Protein AF-A0AAE9EQB9-F1 (afdb_monomer)

Mean predicted aligned error: 13.32 Å

Solvent-accessible surface area (backbone atoms only — not comparable to full-atom values): 5590 Å² total; per-residue (Å²): 112,55,68,58,54,20,52,53,48,52,49,51,48,52,59,54,66,46,49,54,52,50,51,45,65,63,48,37,65,77,67,71,52,85,53,63,68,57,55,50,52,46,50,52,52,59,70,44,42,77,67,53,60,57,46,48,40,52,70,46,39,70,83,49,47,60,60,50,54,52,49,51,50,50,56,60,58,62,74,66,71,78,71,79,89,72,92,78,88,72,88,79,135

Secondary structure (DSSP, 8-state):
-HHHHHHHHHHHHHHHHHHHHHHHHHHHHHTT---HHHHHHHHHHHHHHHHHTHHHHHHH-HHHHHHHHHHHHHHHHHTT--------SSS--

Organism: Caenorhabditis briggsae (NCBI:txid6238)

Sequence (93 aa):
MQLYKALVAQTILPVSFLFIPFGLIFTLPMFEVNCQLIAYLITLIFATYPALDPLPILYFVDFYRNPIIETFKKLKCKGSQVSPDVERSVIVE

InterPro domains:
  IPR019428 7TM GPCR, serpentine receptor class r (Str) [PF10326] (1-68)

Foldseek 3Di:
DLVVQLVVVLVVCCVVLVVVLVVVVVVCVVVVNPPVVSVVVNVVSVVCVVVVNCVSVCVSPPVNPVVVVVVVVVVVVVVPPPPDDDDDPDDDD

Structure (mmCIF, N/CA/C/O backbone):
data_AF-A0AAE9EQB9-F1
#
_entry.id   AF-A0AAE9EQB9-F1
#
loop_
_atom_site.group_PDB
_atom_site.id
_atom_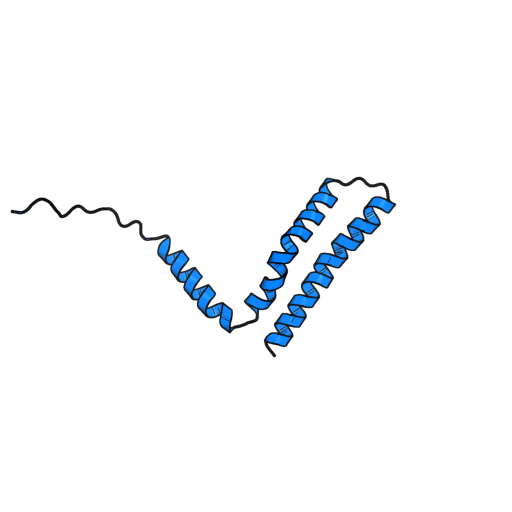site.type_symbol
_atom_site.label_atom_id
_atom_site.label_alt_id
_atom_site.label_comp_id
_atom_site.label_asym_id
_atom_site.label_entity_id
_atom_site.label_seq_id
_atom_site.pdbx_PDB_ins_code
_atom_site.Cartn_x
_atom_site.Cartn_y
_atom_site.Cartn_z
_atom_site.occupancy
_atom_site.B_iso_or_equiv
_atom_site.auth_seq_id
_atom_site.auth_comp_id
_atom_site.auth_asym_id
_atom_site.auth_atom_id
_atom_site.pdbx_PDB_model_num
ATOM 1 N N . MET A 1 1 ? -3.851 -13.706 20.355 1.00 59.22 1 MET A N 1
ATOM 2 C CA . MET A 1 1 ? -3.854 -14.112 18.925 1.00 59.22 1 MET A CA 1
ATOM 3 C C . MET A 1 1 ? -4.269 -13.014 17.941 1.00 59.22 1 MET A C 1
ATOM 5 O O . MET A 1 1 ? -3.893 -13.128 16.784 1.00 59.22 1 MET A O 1
ATOM 9 N N . GLN A 1 2 ? -4.974 -11.947 18.346 1.00 62.47 2 GLN A N 1
ATOM 10 C CA . GLN A 1 2 ? -5.363 -10.858 17.425 1.00 62.47 2 GLN A CA 1
ATOM 11 C C . GLN A 1 2 ? -4.154 -10.077 16.871 1.00 62.47 2 GLN A C 1
ATOM 13 O O . GLN A 1 2 ? -4.032 -9.920 15.661 1.00 62.47 2 GLN A O 1
ATOM 18 N N . LEU A 1 3 ? -3.201 -9.708 17.737 1.00 72.06 3 LEU A N 1
ATOM 19 C CA . LEU A 1 3 ? -1.952 -9.040 17.340 1.00 72.06 3 LEU A CA 1
ATOM 20 C C . LEU A 1 3 ? -1.106 -9.886 16.373 1.00 72.06 3 LEU A C 1
ATOM 22 O O . LEU A 1 3 ? -0.548 -9.365 15.420 1.00 72.06 3 LEU A O 1
ATOM 26 N N . TYR A 1 4 ? -1.065 -11.206 16.579 1.00 75.88 4 TYR A N 1
ATOM 27 C CA . TYR A 1 4 ? -0.361 -12.130 15.686 1.00 75.88 4 TYR A CA 1
ATOM 28 C C . TYR A 1 4 ? -0.985 -12.156 14.282 1.00 75.88 4 TYR A C 1
ATOM 30 O O . TYR A 1 4 ? -0.265 -12.098 13.293 1.00 75.88 4 TYR A O 1
ATOM 38 N N . LYS A 1 5 ? -2.323 -12.165 14.176 1.00 73.81 5 LYS A N 1
ATOM 39 C CA . LYS A 1 5 ? -3.011 -12.091 12.875 1.00 73.81 5 LYS A CA 1
ATOM 40 C C . LYS A 1 5 ? -2.781 -10.748 12.175 1.00 73.81 5 LYS A C 1
ATOM 42 O O . LYS A 1 5 ? -2.567 -10.741 10.967 1.00 73.81 5 LYS A O 1
ATOM 47 N N . ALA A 1 6 ? -2.776 -9.644 12.925 1.00 75.56 6 ALA A N 1
ATOM 48 C CA . ALA A 1 6 ? -2.438 -8.324 12.395 1.00 75.56 6 ALA A CA 1
ATOM 49 C C . ALA A 1 6 ? -0.995 -8.278 11.868 1.00 75.56 6 ALA A C 1
ATOM 51 O O . ALA A 1 6 ? -0.772 -7.815 10.757 1.00 75.56 6 ALA A O 1
ATOM 52 N N . LEU A 1 7 ? -0.040 -8.836 12.615 1.00 76.50 7 LEU A N 1
ATOM 53 C CA . LEU A 1 7 ? 1.375 -8.874 12.242 1.00 76.50 7 LEU A CA 1
ATOM 54 C C . LEU A 1 7 ? 1.632 -9.744 10.999 1.00 76.50 7 LEU A C 1
ATOM 56 O O . LEU A 1 7 ? 2.420 -9.376 10.130 1.00 76.50 7 LEU A O 1
ATOM 60 N N . VAL A 1 8 ? 0.932 -10.876 10.873 1.00 80.56 8 VAL A N 1
ATOM 61 C CA . VAL A 1 8 ? 0.984 -11.730 9.673 1.00 80.56 8 VAL A CA 1
ATOM 62 C C . VAL A 1 8 ? 0.381 -11.012 8.459 1.00 80.56 8 VAL A C 1
ATOM 64 O O . VAL A 1 8 ? 0.967 -11.019 7.381 1.00 80.56 8 VAL A O 1
ATOM 67 N N . ALA A 1 9 ? -0.754 -10.327 8.618 1.00 78.38 9 ALA A N 1
ATOM 68 C CA . ALA A 1 9 ? -1.345 -9.543 7.532 1.00 78.38 9 ALA A CA 1
ATOM 69 C C . ALA A 1 9 ? -0.451 -8.359 7.115 1.00 78.38 9 ALA A C 1
ATOM 71 O O . ALA A 1 9 ? -0.270 -8.113 5.923 1.00 78.38 9 ALA A O 1
ATOM 72 N N . GLN A 1 10 ? 0.153 -7.673 8.089 1.00 77.62 10 GLN A N 1
ATOM 73 C CA . GLN A 1 10 ? 1.064 -6.550 7.872 1.00 77.62 10 GLN A CA 1
ATOM 74 C C . GLN A 1 10 ? 2.387 -6.977 7.232 1.00 77.62 10 GLN A C 1
ATOM 76 O O . GLN A 1 10 ? 3.036 -6.153 6.616 1.00 77.62 10 GLN A O 1
ATOM 81 N N . THR A 1 11 ? 2.805 -8.239 7.336 1.00 83.50 11 THR A N 1
ATOM 82 C CA . THR A 1 11 ? 4.032 -8.724 6.674 1.00 83.50 11 THR A CA 1
ATOM 83 C C . THR A 1 11 ? 3.757 -9.244 5.267 1.00 83.50 11 THR A C 1
ATOM 85 O O . THR A 1 11 ? 4.536 -8.993 4.351 1.00 83.50 11 THR A O 1
ATOM 88 N N . ILE A 1 12 ? 2.617 -9.900 5.049 1.00 82.38 12 ILE A N 1
ATOM 89 C CA . ILE A 1 12 ? 2.221 -10.403 3.725 1.00 82.38 12 ILE A CA 1
ATOM 90 C C . ILE A 1 12 ? 1.964 -9.257 2.739 1.00 82.38 12 ILE A C 1
ATOM 92 O O . ILE A 1 12 ? 2.297 -9.372 1.557 1.00 82.38 12 ILE A O 1
ATOM 96 N N . LEU A 1 13 ? 1.386 -8.148 3.207 1.00 81.19 13 LEU A N 1
ATOM 97 C CA . LEU A 1 13 ? 1.038 -7.011 2.357 1.00 81.19 13 LEU A CA 1
ATOM 98 C C . LEU A 1 13 ? 2.278 -6.353 1.713 1.00 81.19 13 LEU A C 1
ATOM 100 O O . LEU A 1 13 ? 2.354 -6.379 0.493 1.00 81.19 13 LEU A O 1
ATOM 104 N N . PRO A 1 14 ? 3.302 -5.879 2.444 1.00 77.00 14 PRO A N 1
ATOM 105 C CA . PRO A 1 14 ? 4.564 -5.430 1.864 1.00 77.00 14 PRO A CA 1
ATOM 106 C C . PRO A 1 14 ? 5.268 -6.502 1.048 1.00 77.00 14 PRO A C 1
ATOM 108 O O . PRO A 1 14 ? 5.752 -6.202 -0.033 1.00 77.00 14 PRO A O 1
ATOM 111 N N . VAL A 1 15 ? 5.327 -7.752 1.508 1.00 81.12 15 VAL A N 1
ATOM 112 C CA . VAL A 1 15 ? 6.048 -8.798 0.765 1.00 81.12 15 VAL A CA 1
ATOM 113 C C . VAL A 1 15 ? 5.402 -9.064 -0.599 1.00 81.12 15 VAL A C 1
ATOM 115 O O . VAL A 1 15 ? 6.107 -9.314 -1.567 1.00 81.12 15 VAL A O 1
ATOM 118 N N . SER A 1 16 ? 4.081 -8.943 -0.723 1.00 77.81 16 SER A N 1
ATOM 119 C CA . SER A 1 16 ? 3.399 -9.051 -2.019 1.00 77.81 16 SER A CA 1
ATOM 120 C C . SER A 1 16 ? 3.449 -7.745 -2.824 1.00 77.81 16 SER A C 1
ATOM 122 O O . SER A 1 16 ? 3.801 -7.764 -4.003 1.00 77.81 16 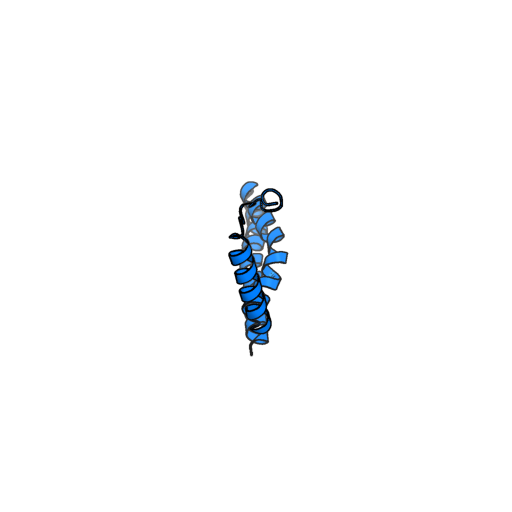SER A O 1
ATOM 124 N N . PHE A 1 17 ? 3.148 -6.604 -2.197 1.00 77.81 17 PHE A N 1
ATOM 125 C CA . PHE A 1 17 ? 3.027 -5.307 -2.86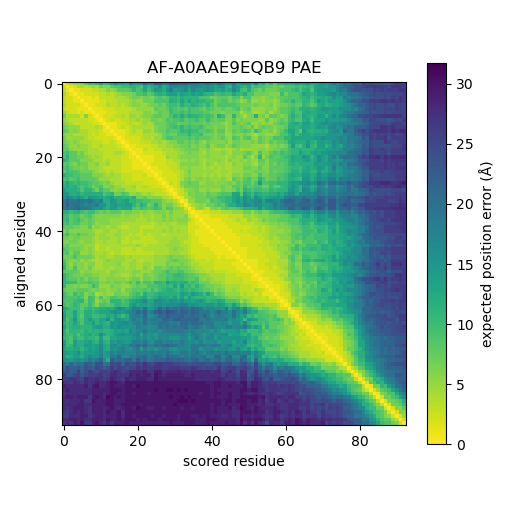7 1.00 77.81 17 PHE A CA 1
ATOM 126 C C . PHE A 1 17 ? 4.344 -4.579 -3.127 1.00 77.81 17 PHE A C 1
ATOM 128 O O . PHE A 1 17 ? 4.346 -3.736 -4.007 1.00 77.81 17 PHE A O 1
ATOM 135 N N . LEU A 1 18 ? 5.440 -4.847 -2.410 1.00 81.38 18 LEU A N 1
ATOM 136 C CA . LEU A 1 18 ? 6.758 -4.248 -2.683 1.00 81.38 18 LEU A CA 1
ATOM 137 C C . LEU A 1 18 ? 7.584 -5.114 -3.627 1.00 81.38 18 LEU A C 1
ATOM 139 O O . LEU A 1 18 ? 8.287 -4.581 -4.478 1.00 81.38 18 LEU A O 1
ATOM 143 N N . PHE A 1 19 ? 7.495 -6.440 -3.516 1.00 84.06 19 PHE A N 1
ATOM 144 C CA . PHE A 1 19 ? 8.367 -7.338 -4.275 1.00 84.06 19 PHE A CA 1
ATOM 145 C C . PHE A 1 19 ? 8.029 -7.356 -5.771 1.00 84.06 19 PHE A C 1
ATOM 147 O O . PHE A 1 19 ? 8.929 -7.340 -6.609 1.00 84.06 19 PHE A O 1
ATOM 154 N N . ILE A 1 20 ? 6.737 -7.295 -6.116 1.00 84.25 20 ILE A N 1
ATOM 155 C CA . ILE A 1 20 ? 6.266 -7.200 -7.506 1.00 84.25 20 ILE A CA 1
ATOM 156 C C . ILE A 1 20 ? 6.757 -5.909 -8.193 1.00 84.25 20 ILE A C 1
ATOM 158 O O . ILE A 1 20 ? 7.433 -6.009 -9.219 1.00 84.25 20 ILE A O 1
ATOM 162 N N . PRO A 1 21 ? 6.482 -4.694 -7.677 1.00 81.25 21 PRO A N 1
ATOM 163 C CA . PRO A 1 21 ? 6.949 -3.471 -8.320 1.00 81.25 21 PRO A CA 1
ATOM 164 C C . PRO A 1 21 ? 8.465 -3.294 -8.250 1.00 81.25 21 PRO A C 1
ATOM 166 O O . PRO A 1 21 ? 9.033 -2.725 -9.177 1.00 81.25 21 PRO A O 1
ATOM 169 N N . PHE A 1 22 ? 9.134 -3.797 -7.209 1.00 84.31 22 PHE A N 1
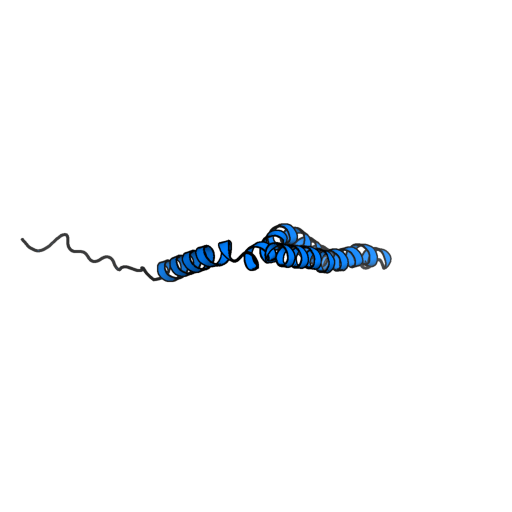ATOM 170 C CA . PHE A 1 22 ? 10.596 -3.787 -7.146 1.00 84.31 22 PHE A CA 1
ATOM 171 C C . PHE A 1 22 ? 11.205 -4.656 -8.252 1.00 84.31 22 PHE A C 1
ATOM 173 O O . PHE A 1 22 ? 12.095 -4.206 -8.972 1.00 84.31 22 PHE A O 1
ATOM 180 N N . GLY A 1 23 ? 10.666 -5.862 -8.458 1.00 85.56 23 GLY A N 1
ATOM 181 C CA . GLY A 1 23 ? 11.056 -6.729 -9.568 1.00 85.56 23 GLY A CA 1
ATOM 182 C C . GLY A 1 23 ? 10.814 -6.074 -10.928 1.00 85.56 23 GLY A C 1
ATOM 183 O O . GLY A 1 23 ? 11.675 -6.144 -11.802 1.00 85.56 23 GLY A O 1
ATOM 184 N N . LEU A 1 24 ? 9.692 -5.369 -11.097 1.00 83.94 24 LEU A N 1
ATOM 185 C CA . LEU A 1 24 ? 9.394 -4.627 -12.324 1.00 83.94 24 LEU A CA 1
ATOM 186 C C . LEU A 1 24 ? 10.363 -3.458 -12.550 1.00 83.94 24 LEU A C 1
ATOM 188 O O . LEU A 1 24 ? 10.903 -3.353 -13.646 1.00 83.94 24 LEU A O 1
ATOM 192 N N . ILE A 1 25 ? 10.647 -2.627 -11.540 1.00 83.25 25 ILE A N 1
ATOM 193 C CA . ILE A 1 25 ? 11.632 -1.531 -11.650 1.00 83.25 25 ILE A CA 1
ATOM 194 C C . ILE A 1 25 ? 13.016 -2.065 -12.014 1.00 83.25 25 ILE A C 1
ATOM 196 O O . ILE A 1 25 ? 13.735 -1.401 -12.747 1.00 83.25 25 ILE A O 1
ATOM 200 N N . PHE A 1 26 ? 13.402 -3.239 -11.517 1.00 82.94 26 PHE A N 1
ATOM 201 C CA . PHE A 1 26 ? 14.709 -3.819 -11.819 1.00 82.94 26 PHE A CA 1
ATOM 202 C C . PHE A 1 26 ? 14.761 -4.455 -13.216 1.00 82.94 26 PHE A C 1
ATOM 204 O O . PHE A 1 26 ? 15.778 -4.394 -13.901 1.00 82.94 26 PHE A O 1
ATOM 211 N N . THR A 1 27 ? 13.649 -5.049 -13.653 1.00 83.69 27 THR A N 1
ATOM 212 C CA . THR A 1 27 ? 13.570 -5.800 -14.912 1.00 83.69 27 THR A CA 1
ATOM 213 C C . THR A 1 27 ? 13.304 -4.891 -16.116 1.00 83.69 27 THR A C 1
ATOM 215 O O . THR A 1 27 ? 13.908 -5.091 -17.162 1.00 83.69 27 THR A O 1
ATOM 218 N N . LEU A 1 28 ? 12.448 -3.867 -15.997 1.00 82.38 28 LEU A N 1
ATOM 219 C CA . LEU A 1 28 ? 12.091 -2.959 -17.104 1.00 82.38 28 LEU A CA 1
ATOM 220 C C . LEU A 1 28 ? 13.301 -2.251 -17.758 1.00 82.38 28 LEU A C 1
ATOM 222 O O . LEU A 1 28 ? 13.379 -2.253 -18.988 1.00 82.38 28 LEU A O 1
ATOM 226 N N . PRO A 1 29 ? 14.257 -1.687 -16.993 1.00 78.94 29 PRO A N 1
ATOM 227 C CA . PRO A 1 29 ? 15.445 -1.042 -17.548 1.00 78.94 29 PRO A CA 1
ATOM 228 C C . PRO A 1 29 ? 16.356 -2.018 -18.297 1.00 78.94 29 PRO A C 1
ATOM 230 O O . PRO A 1 29 ? 16.978 -1.631 -19.280 1.00 78.94 29 PRO A O 1
ATOM 233 N N . MET A 1 30 ? 16.404 -3.289 -17.876 1.00 83.38 30 MET A N 1
ATOM 234 C CA . MET A 1 30 ? 17.234 -4.325 -18.511 1.00 83.38 30 MET A CA 1
AT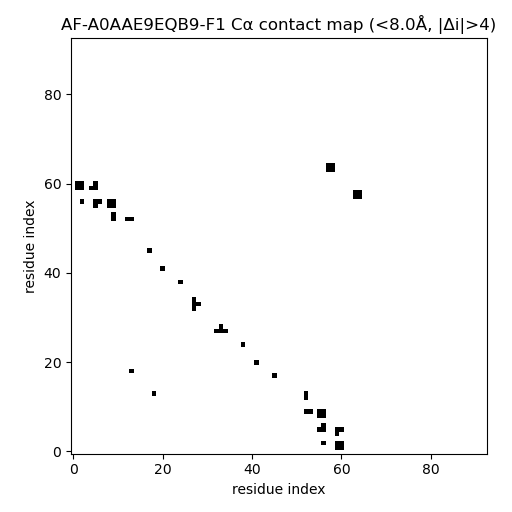OM 235 C C . MET A 1 30 ? 16.768 -4.677 -19.929 1.00 83.38 30 MET A C 1
ATOM 237 O O . MET A 1 30 ? 17.561 -5.175 -20.721 1.00 83.38 30 MET A O 1
ATOM 241 N N . PHE A 1 31 ? 15.503 -4.408 -20.261 1.00 82.50 31 PHE A N 1
ATOM 242 C CA . PHE A 1 31 ? 14.948 -4.610 -21.601 1.00 82.50 31 PHE A CA 1
ATOM 243 C C . PHE A 1 31 ? 14.921 -3.322 -22.449 1.00 82.50 31 PHE A C 1
ATOM 245 O O . PHE A 1 31 ? 14.316 -3.329 -23.517 1.00 82.50 31 PHE A O 1
ATOM 252 N N . GLU A 1 32 ? 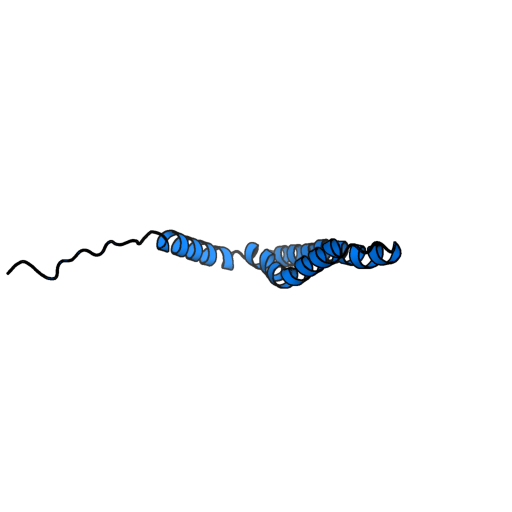15.518 -2.214 -21.977 1.00 78.00 32 GLU A N 1
ATOM 253 C CA . GLU A 1 32 ? 15.418 -0.868 -22.586 1.00 78.00 32 GLU A CA 1
ATOM 254 C C . GLU A 1 32 ? 13.968 -0.389 -22.825 1.00 78.00 32 GLU A C 1
ATOM 256 O O . GLU A 1 32 ? 13.698 0.529 -23.606 1.00 78.00 32 GLU A O 1
ATOM 261 N N . VAL A 1 33 ? 12.998 -0.974 -22.116 1.00 73.06 33 VAL A N 1
ATOM 262 C CA . VAL A 1 33 ? 11.589 -0.610 -22.253 1.00 73.06 33 VAL A CA 1
ATOM 263 C C . VAL A 1 33 ? 11.307 0.611 -21.383 1.00 73.06 33 VAL A C 1
ATOM 265 O O . VAL A 1 33 ? 11.057 0.516 -20.180 1.00 73.06 33 VAL A O 1
ATOM 268 N N . ASN A 1 34 ? 11.302 1.783 -22.015 1.00 68.81 34 ASN A N 1
ATOM 269 C CA . ASN A 1 34 ? 10.955 3.053 -21.380 1.00 68.81 34 ASN A CA 1
ATOM 270 C C . ASN A 1 34 ? 9.434 3.185 -21.179 1.00 68.81 34 ASN A C 1
ATOM 272 O O . ASN A 1 34 ? 8.758 3.979 -21.831 1.00 68.81 34 ASN A O 1
ATOM 276 N N . CYS A 1 35 ? 8.865 2.408 -20.257 1.00 72.31 35 CYS A N 1
ATOM 277 C CA . CYS A 1 35 ? 7.463 2.541 -19.863 1.00 72.31 35 CYS A CA 1
ATOM 278 C C . CYS A 1 35 ? 7.304 3.544 -18.713 1.00 72.31 35 CYS A C 1
ATOM 280 O O . CYS A 1 35 ? 7.082 3.178 -17.557 1.00 72.31 35 CYS A O 1
ATOM 282 N N . GLN A 1 36 ? 7.354 4.833 -19.048 1.00 81.31 36 GLN A N 1
ATOM 283 C CA . GLN A 1 36 ? 7.189 5.935 -18.092 1.00 81.31 36 GLN A CA 1
ATOM 284 C C . GLN A 1 36 ? 5.858 5.878 -17.321 1.00 81.31 36 GLN A C 1
ATOM 286 O O . GLN A 1 36 ? 5.801 6.201 -16.136 1.00 81.31 36 GLN A O 1
ATOM 291 N N . LEU A 1 37 ? 4.795 5.392 -17.968 1.00 82.19 37 LEU A N 1
ATOM 292 C CA . LEU A 1 37 ? 3.480 5.196 -17.351 1.00 82.19 37 LEU A CA 1
ATOM 293 C C . LEU A 1 37 ? 3.509 4.119 -16.251 1.00 82.19 37 LEU A C 1
ATOM 295 O O . LEU A 1 37 ? 2.918 4.299 -15.190 1.00 82.19 37 LEU A O 1
ATOM 299 N N . ILE A 1 38 ? 4.243 3.025 -16.473 1.00 82.44 38 ILE A N 1
ATOM 300 C CA . ILE A 1 38 ? 4.399 1.941 -15.491 1.00 82.44 38 ILE A CA 1
ATOM 301 C C . ILE A 1 38 ? 5.225 2.432 -14.302 1.00 82.44 38 ILE A C 1
ATOM 303 O O . ILE A 1 38 ? 4.838 2.207 -13.159 1.00 82.44 38 ILE A O 1
ATOM 307 N N . ALA A 1 39 ? 6.310 3.166 -14.555 1.00 83.38 39 ALA A N 1
ATOM 308 C CA . ALA A 1 39 ? 7.109 3.780 -13.497 1.00 83.38 39 ALA A CA 1
ATOM 309 C C . ALA A 1 39 ? 6.279 4.748 -12.631 1.00 83.38 39 ALA A C 1
ATOM 311 O O . ALA A 1 39 ? 6.393 4.735 -11.403 1.00 83.38 39 ALA A O 1
ATOM 312 N N . TYR A 1 40 ? 5.392 5.537 -13.247 1.00 86.94 40 TYR A N 1
ATOM 313 C CA . TYR A 1 40 ? 4.471 6.422 -12.530 1.00 86.94 40 TYR A CA 1
ATOM 314 C C . TYR A 1 40 ? 3.471 5.644 -11.661 1.00 86.94 40 TYR A C 1
ATOM 316 O O . TYR A 1 40 ? 3.303 5.963 -10.485 1.00 86.94 40 TYR A O 1
ATOM 324 N N . LEU A 1 41 ? 2.856 4.585 -12.200 1.00 86.31 41 LEU A N 1
ATOM 325 C CA . LEU A 1 41 ? 1.938 3.724 -11.445 1.00 86.31 41 LEU A CA 1
ATOM 326 C C . LEU A 1 41 ? 2.634 3.040 -10.264 1.00 86.31 41 LEU A C 1
ATOM 328 O O . LEU A 1 41 ? 2.091 3.011 -9.162 1.00 86.31 41 LEU A O 1
ATOM 332 N N . ILE A 1 42 ? 3.852 2.537 -10.465 1.00 85.94 42 ILE A N 1
ATOM 333 C CA . ILE A 1 42 ? 4.650 1.939 -9.393 1.00 85.94 42 ILE A CA 1
ATOM 334 C C . ILE A 1 42 ? 4.958 2.978 -8.309 1.00 85.94 42 ILE A C 1
ATOM 336 O O . ILE A 1 42 ? 4.779 2.700 -7.124 1.00 85.94 42 ILE A O 1
ATOM 340 N N . THR A 1 43 ? 5.361 4.187 -8.702 1.00 87.50 43 THR A N 1
ATOM 341 C CA . THR A 1 43 ? 5.631 5.286 -7.764 1.00 87.50 43 THR A CA 1
ATOM 342 C C . THR A 1 43 ? 4.382 5.655 -6.961 1.00 87.50 43 THR A C 1
ATOM 344 O O . THR A 1 43 ? 4.472 5.858 -5.753 1.00 87.50 43 THR A O 1
ATOM 347 N N . LEU A 1 44 ? 3.204 5.676 -7.591 1.00 89.19 44 LEU A N 1
ATOM 348 C CA . LEU A 1 44 ? 1.927 5.926 -6.916 1.00 89.19 44 LEU A CA 1
ATOM 349 C C . LEU A 1 44 ? 1.602 4.839 -5.877 1.00 89.19 44 LEU A C 1
ATOM 351 O O . LEU A 1 44 ? 1.189 5.152 -4.759 1.00 89.19 44 LEU A O 1
ATOM 355 N N . ILE A 1 45 ? 1.820 3.566 -6.220 1.00 85.88 45 ILE A N 1
ATOM 356 C CA . ILE A 1 45 ? 1.632 2.431 -5.305 1.00 85.88 45 ILE A CA 1
ATOM 357 C C . ILE A 1 45 ? 2.581 2.554 -4.103 1.00 85.88 45 ILE A C 1
ATOM 359 O O . ILE A 1 45 ? 2.140 2.433 -2.960 1.00 85.88 45 ILE A O 1
ATOM 363 N N . PHE A 1 46 ? 3.855 2.880 -4.342 1.00 85.94 46 PHE A N 1
ATOM 364 C CA . PHE A 1 46 ? 4.845 3.123 -3.287 1.00 85.94 46 PHE A CA 1
ATOM 365 C C . PHE A 1 46 ? 4.485 4.320 -2.402 1.00 85.94 46 PHE A C 1
ATOM 367 O O . PHE A 1 46 ? 4.613 4.244 -1.185 1.00 85.94 46 PHE A O 1
ATOM 374 N N . ALA A 1 47 ? 3.991 5.412 -2.985 1.00 89.38 47 ALA A N 1
ATOM 375 C CA . ALA A 1 47 ? 3.557 6.588 -2.237 1.00 89.38 47 ALA A CA 1
ATOM 376 C C . ALA A 1 47 ? 2.306 6.318 -1.383 1.00 89.38 47 ALA A C 1
ATOM 378 O O . ALA A 1 47 ? 2.105 6.968 -0.360 1.00 89.38 47 ALA A O 1
ATOM 379 N N . THR A 1 48 ? 1.481 5.345 -1.782 1.00 86.38 48 THR A N 1
ATOM 380 C CA . THR A 1 48 ? 0.271 4.935 -1.050 1.00 86.38 48 THR A CA 1
ATOM 381 C C . THR A 1 48 ? 0.573 3.899 0.042 1.00 86.38 48 THR A C 1
ATOM 383 O O . THR A 1 48 ? -0.171 3.794 1.016 1.00 86.38 48 THR A O 1
ATOM 386 N N . TYR A 1 49 ? 1.689 3.170 -0.061 1.00 83.38 49 TYR A N 1
ATOM 387 C CA . TYR A 1 49 ? 2.117 2.157 0.910 1.00 83.38 49 TYR A CA 1
ATOM 388 C C . TYR A 1 49 ? 2.123 2.625 2.387 1.00 83.38 49 TYR A C 1
ATOM 390 O O . TYR A 1 49 ? 1.586 1.891 3.218 1.00 83.38 49 TYR A O 1
ATOM 398 N N . PRO A 1 50 ? 2.601 3.838 2.748 1.00 82.06 50 PRO A N 1
ATOM 399 C CA . PRO A 1 50 ? 2.535 4.335 4.127 1.00 82.06 50 PRO A CA 1
ATOM 400 C C . PRO A 1 50 ? 1.114 4.391 4.704 1.00 82.06 50 PRO A C 1
ATOM 402 O O . PRO A 1 50 ? 0.929 4.223 5.905 1.00 82.06 50 PRO A O 1
ATOM 405 N N . ALA A 1 51 ? 0.102 4.627 3.863 1.00 85.31 51 ALA A N 1
ATOM 406 C CA . ALA A 1 51 ? -1.297 4.643 4.284 1.00 85.31 51 ALA A CA 1
ATOM 407 C C . ALA A 1 51 ? -1.897 3.229 4.385 1.00 85.31 51 ALA A C 1
ATOM 409 O O . ALA A 1 51 ? -2.819 3.006 5.169 1.00 85.31 51 ALA A O 1
ATOM 410 N N . LEU A 1 52 ? -1.373 2.272 3.612 1.00 82.44 52 LEU A N 1
ATOM 411 C CA . LEU A 1 52 ? -1.801 0.872 3.641 1.00 82.44 52 LEU A CA 1
ATOM 412 C C . LEU A 1 52 ? -1.193 0.092 4.811 1.00 82.44 52 LEU A C 1
ATOM 414 O O . LEU A 1 52 ? -1.851 -0.807 5.316 1.00 82.44 52 LEU A O 1
ATOM 418 N N . ASP A 1 53 ? 0.009 0.436 5.272 1.00 81.56 53 ASP A N 1
ATOM 419 C CA . ASP A 1 53 ? 0.682 -0.221 6.405 1.00 81.56 53 ASP A CA 1
ATOM 420 C C . ASP A 1 53 ? -0.165 -0.286 7.706 1.00 81.56 53 ASP A C 1
ATOM 422 O O . ASP A 1 53 ? -0.309 -1.373 8.273 1.00 81.56 53 ASP A O 1
ATOM 426 N N . PRO A 1 54 ? -0.838 0.793 8.164 1.00 79.69 54 PRO A N 1
ATOM 427 C CA . PRO A 1 54 ? -1.675 0.741 9.369 1.00 79.69 54 PRO A CA 1
ATOM 428 C C . PRO A 1 54 ? -3.056 0.089 9.160 1.00 79.69 54 PRO A C 1
ATOM 430 O O . PRO A 1 54 ? -3.742 -0.236 10.131 1.00 79.69 54 PRO A O 1
ATOM 433 N N . LEU A 1 55 ? -3.496 -0.109 7.915 1.00 79.44 55 LEU A N 1
ATOM 434 C CA . LEU A 1 55 ? -4.873 -0.484 7.561 1.00 79.44 55 LEU A CA 1
ATOM 435 C C . LEU A 1 55 ? -5.253 -1.926 7.984 1.00 79.44 55 LEU A C 1
ATOM 437 O O . LEU A 1 55 ? -6.309 -2.109 8.601 1.00 79.44 55 LEU A O 1
ATOM 441 N N . PRO A 1 56 ? -4.414 -2.957 7.747 1.00 72.56 56 PRO A N 1
ATOM 442 C CA . PRO A 1 56 ? -4.656 -4.325 8.211 1.00 72.56 56 PRO A CA 1
ATOM 443 C C . PRO A 1 56 ? -4.690 -4.440 9.735 1.00 72.56 56 PRO A C 1
ATOM 445 O O . PRO A 1 56 ? -5.493 -5.196 10.283 1.00 72.56 56 PRO A O 1
ATOM 448 N N . ILE A 1 57 ? -3.843 -3.663 10.417 1.00 74.94 57 ILE A N 1
ATOM 449 C CA . ILE A 1 57 ? -3.776 -3.606 11.880 1.00 74.94 57 ILE A CA 1
ATOM 450 C C . ILE A 1 57 ? -5.077 -3.018 12.428 1.00 74.94 57 ILE A C 1
ATOM 452 O O . ILE A 1 57 ? -5.692 -3.602 13.320 1.00 74.94 57 ILE A O 1
ATOM 456 N N . LEU A 1 58 ? -5.540 -1.912 11.839 1.00 73.75 58 LEU A N 1
ATOM 457 C CA . LEU A 1 58 ? -6.789 -1.249 12.211 1.00 73.75 58 LEU A CA 1
ATOM 458 C C . LEU A 1 58 ? -8.015 -2.160 12.014 1.00 73.75 58 LEU A C 1
ATOM 460 O O . LEU A 1 58 ? -8.968 -2.091 12.787 1.00 73.75 58 LEU A O 1
ATOM 464 N N . TYR A 1 59 ? -7.996 -3.024 10.993 1.00 69.12 59 TYR A N 1
ATOM 465 C CA . TYR A 1 59 ? -9.079 -3.971 10.716 1.00 69.12 59 TYR A CA 1
ATOM 466 C C . TYR A 1 59 ? -9.119 -5.151 11.700 1.00 69.12 59 TYR A C 1
ATOM 468 O O . TYR A 1 59 ? -10.210 -5.609 12.048 1.00 69.12 59 TYR A O 1
ATOM 476 N N . PHE A 1 60 ? -7.953 -5.654 12.124 1.00 67.12 60 PHE A N 1
ATOM 477 C CA . PHE A 1 60 ? -7.828 -6.842 12.978 1.00 67.12 60 PHE A CA 1
ATOM 478 C C . PHE A 1 60 ? -7.915 -6.565 14.480 1.00 67.12 60 PHE A C 1
ATOM 480 O O . PHE A 1 60 ? -8.204 -7.485 15.245 1.00 67.12 60 PHE A O 1
ATOM 487 N N . VAL A 1 61 ? -7.641 -5.335 14.915 1.00 71.75 61 VAL A N 1
ATOM 488 C CA . VAL A 1 61 ? -7.769 -4.946 16.320 1.00 71.75 61 VAL A CA 1
ATOM 489 C C . VAL A 1 61 ? -9.229 -4.590 16.601 1.00 71.75 61 VAL A C 1
ATOM 491 O O . VAL A 1 61 ? -9.701 -3.503 16.265 1.00 71.75 61 VAL A O 1
ATOM 494 N N . ASP A 1 62 ? -9.948 -5.499 17.261 1.00 61.47 62 ASP A N 1
ATOM 495 C CA . ASP A 1 62 ? -11.374 -5.344 17.592 1.00 61.47 62 ASP A CA 1
ATOM 496 C C . ASP A 1 62 ? -11.677 -4.054 18.388 1.00 61.47 62 ASP A C 1
ATOM 498 O O . ASP A 1 62 ? -12.754 -3.473 18.250 1.00 61.47 62 ASP A O 1
ATOM 502 N N . PHE A 1 63 ? -10.699 -3.539 19.143 1.00 60.56 63 PHE A N 1
ATOM 503 C CA . PHE A 1 63 ? -10.793 -2.282 19.901 1.00 60.56 63 PHE A CA 1
ATOM 504 C C . PHE A 1 63 ? -10.975 -1.032 19.013 1.00 60.56 63 PHE A C 1
ATOM 506 O O . PHE A 1 63 ? -11.553 -0.044 19.458 1.00 60.56 63 PHE A O 1
ATOM 513 N N . TYR A 1 64 ? -10.543 -1.072 17.744 1.00 60.53 64 TYR A N 1
ATOM 514 C CA . TYR A 1 64 ? -10.719 0.030 16.787 1.00 60.53 64 TYR A CA 1
ATOM 515 C C . TYR A 1 64 ? -12.037 -0.051 16.003 1.00 60.53 64 TYR A C 1
ATOM 517 O O . TYR A 1 64 ? -12.560 0.980 15.577 1.00 60.53 64 TYR A O 1
ATOM 525 N N . ARG A 1 65 ? -12.633 -1.240 15.835 1.00 65.94 65 ARG A N 1
ATOM 526 C CA . ARG A 1 65 ? -13.843 -1.407 15.005 1.00 65.94 65 ARG A CA 1
ATOM 527 C C . ARG A 1 65 ? -15.061 -0.705 15.604 1.00 65.94 65 ARG A C 1
ATOM 529 O O . ARG A 1 65 ? -15.780 -0.023 14.878 1.00 65.94 65 ARG A O 1
ATOM 536 N N . ASN A 1 66 ? -15.271 -0.818 16.914 1.00 68.50 66 ASN A N 1
ATOM 537 C CA . ASN A 1 66 ? -16.406 -0.189 17.599 1.00 68.50 66 ASN A CA 1
ATOM 538 C C . ASN A 1 66 ? -16.436 1.347 17.460 1.00 68.50 66 ASN A C 1
ATOM 540 O O . ASN A 1 66 ? -17.451 1.864 16.985 1.00 68.50 66 ASN A O 1
ATOM 544 N N . PRO A 1 67 ? -15.359 2.091 17.782 1.00 70.88 67 PRO A N 1
ATOM 545 C CA . PRO A 1 67 ? -15.357 3.544 17.627 1.00 70.88 67 PRO A CA 1
ATOM 546 C C . PRO A 1 67 ? -15.415 3.988 16.159 1.00 70.88 67 PRO A C 1
ATOM 548 O O . PRO A 1 67 ? -16.048 5.002 15.865 1.00 70.88 67 PRO A O 1
ATOM 551 N N . ILE A 1 68 ? -14.835 3.235 15.215 1.00 73.69 68 ILE A N 1
ATOM 552 C CA . ILE A 1 68 ? -14.940 3.544 13.777 1.00 73.69 68 ILE A CA 1
ATOM 553 C C . ILE A 1 68 ? -16.379 3.380 13.293 1.00 73.69 68 ILE A C 1
ATOM 555 O O . ILE A 1 68 ? -16.888 4.273 12.625 1.00 73.69 68 ILE A O 1
ATOM 559 N N . ILE A 1 69 ? -17.060 2.286 13.647 1.00 76.19 69 ILE A N 1
ATOM 560 C CA . ILE A 1 69 ? -18.463 2.047 13.278 1.00 76.19 69 ILE A CA 1
ATOM 561 C C . ILE A 1 69 ? -19.372 3.111 13.898 1.00 76.19 69 ILE A C 1
ATOM 563 O O . ILE A 1 69 ? -20.281 3.606 13.230 1.00 76.19 69 ILE A O 1
ATOM 567 N N . GLU A 1 70 ? -19.124 3.497 15.150 1.00 78.00 70 GLU A N 1
ATOM 568 C CA . GLU A 1 70 ? -19.882 4.558 15.811 1.00 78.00 70 GLU A CA 1
ATOM 569 C C . GLU A 1 70 ? -19.635 5.928 15.160 1.00 78.00 70 GLU A C 1
ATOM 571 O O . GLU A 1 70 ? -20.582 6.674 14.910 1.00 78.00 70 GLU A O 1
ATOM 576 N N . THR A 1 71 ? -18.388 6.234 14.794 1.00 78.56 71 THR A N 1
ATOM 577 C CA . THR A 1 71 ? -18.023 7.464 14.074 1.00 78.56 71 THR A CA 1
ATOM 578 C C . THR A 1 71 ? -18.622 7.482 12.669 1.00 78.56 71 THR A C 1
ATOM 580 O O . THR A 1 71 ? -19.191 8.491 12.264 1.00 78.56 71 THR A O 1
ATOM 583 N N . PHE A 1 72 ? -18.599 6.360 11.945 1.00 78.75 72 PHE A N 1
ATOM 584 C CA . PHE A 1 72 ? -19.232 6.224 10.631 1.00 78.75 72 PHE A CA 1
ATOM 585 C C . PHE A 1 72 ? -20.753 6.354 10.707 1.00 78.75 72 PHE A C 1
ATOM 587 O O . PHE A 1 72 ? -21.348 6.999 9.847 1.00 78.75 72 PHE A O 1
ATOM 594 N N . LYS A 1 73 ? -21.397 5.793 11.741 1.00 78.56 73 LYS A N 1
ATOM 595 C CA . LYS A 1 73 ? -22.828 6.008 12.007 1.00 78.56 73 LYS A CA 1
ATOM 596 C C . LYS A 1 73 ? -23.120 7.480 12.283 1.00 78.56 73 LYS A C 1
ATOM 598 O O . LYS A 1 73 ? -24.044 8.016 11.684 1.00 78.56 73 LYS A O 1
ATOM 603 N N . LYS A 1 74 ? -22.322 8.151 13.120 1.00 75.12 74 LYS A N 1
ATOM 604 C CA . LYS A 1 74 ? -22.466 9.593 13.388 1.00 75.12 74 LYS A CA 1
ATOM 605 C C . LYS A 1 74 ? -22.279 10.424 12.118 1.00 75.12 74 LYS A C 1
ATOM 607 O O . LYS A 1 74 ? -23.085 11.311 11.870 1.00 75.12 74 LYS A O 1
ATOM 612 N N . LEU A 1 75 ? -21.291 10.109 11.280 1.00 77.00 75 LEU A N 1
ATOM 613 C CA . LEU A 1 75 ? -21.066 10.772 9.989 1.00 77.00 75 LEU A CA 1
ATOM 614 C C . LEU A 1 75 ? -22.221 10.531 9.005 1.00 77.00 75 LEU A C 1
ATOM 616 O O . LEU A 1 75 ? -22.677 11.481 8.374 1.00 77.00 75 LEU A O 1
ATOM 620 N N . LYS A 1 76 ? -22.754 9.303 8.925 1.00 69.25 76 LYS A N 1
ATOM 621 C CA . LYS A 1 76 ? -23.948 8.993 8.119 1.00 69.25 76 LYS A CA 1
ATOM 622 C C . LYS A 1 76 ? -25.194 9.730 8.611 1.00 69.25 76 LYS A C 1
ATOM 624 O O . LYS A 1 76 ? -25.944 10.239 7.790 1.00 69.25 76 LYS A O 1
ATOM 629 N N . CYS A 1 77 ? -25.407 9.821 9.923 1.00 58.78 77 CYS A N 1
ATOM 630 C CA . CYS A 1 77 ? -26.547 10.543 10.496 1.00 58.78 77 CYS A CA 1
ATOM 631 C C . CYS A 1 77 ? -26.400 12.072 10.390 1.00 58.78 77 CYS A C 1
ATOM 633 O O . CYS A 1 77 ? -27.400 12.783 10.351 1.00 58.78 77 CYS A O 1
ATOM 635 N N . LYS A 1 78 ? -25.171 12.595 10.303 1.00 52.06 78 LYS A N 1
ATOM 636 C CA . LYS A 1 78 ? -24.895 14.032 10.140 1.00 52.06 78 LYS A CA 1
ATOM 637 C C . LYS A 1 78 ? -25.144 14.539 8.710 1.00 52.06 78 LYS A C 1
ATOM 639 O O . LYS A 1 78 ? -25.252 15.743 8.516 1.00 52.06 78 LYS A O 1
ATOM 644 N N . GLY A 1 79 ? -25.297 13.641 7.734 1.00 52.44 79 GLY A N 1
ATOM 645 C CA . GLY A 1 79 ? -25.717 13.976 6.367 1.00 52.44 79 GLY A CA 1
ATOM 646 C C . GLY A 1 79 ? -27.216 14.275 6.206 1.00 52.44 79 GLY A C 1
ATOM 647 O O . GLY A 1 79 ? -27.627 14.655 5.116 1.00 52.44 79 GLY A O 1
ATOM 648 N N . SER A 1 80 ? -28.030 14.114 7.260 1.00 51.34 80 SER A N 1
ATOM 649 C CA . SER A 1 80 ? -29.494 14.278 7.193 1.00 51.34 80 SER A CA 1
ATOM 650 C C . SER A 1 80 ? -30.069 15.416 8.043 1.00 51.34 80 SER A C 1
ATOM 652 O O . SER A 1 80 ? -31.286 15.545 8.096 1.00 51.34 80 SER A O 1
ATOM 654 N N . GLN A 1 81 ? -29.258 16.282 8.660 1.00 54.22 81 GLN A N 1
ATOM 655 C CA . GLN A 1 81 ? -29.778 17.552 9.190 1.00 54.22 81 GLN A CA 1
ATOM 656 C C . GLN A 1 81 ? -29.612 18.677 8.165 1.00 54.22 81 GLN A C 1
ATOM 658 O O . GLN A 1 81 ? -28.814 19.591 8.338 1.00 54.22 81 GLN A O 1
ATOM 663 N N . VAL A 1 82 ? -30.420 18.622 7.104 1.00 52.00 82 VAL A N 1
ATOM 664 C CA . VAL A 1 82 ? -31.099 19.843 6.661 1.00 52.00 82 VAL A CA 1
ATOM 665 C C . VAL A 1 82 ? -32.274 19.999 7.622 1.00 52.00 82 VAL A C 1
ATOM 667 O O . VAL A 1 82 ? -33.316 19.378 7.437 1.00 52.00 82 VAL A O 1
ATOM 670 N N . SER A 1 83 ? -32.075 20.759 8.700 1.00 37.91 83 SER A N 1
ATOM 671 C CA . SER A 1 83 ? -33.206 21.392 9.373 1.00 37.91 83 SER A CA 1
ATOM 672 C C . SER A 1 83 ? -33.523 22.641 8.555 1.00 37.91 83 SER A C 1
ATOM 674 O O . SER A 1 83 ? -32.648 23.5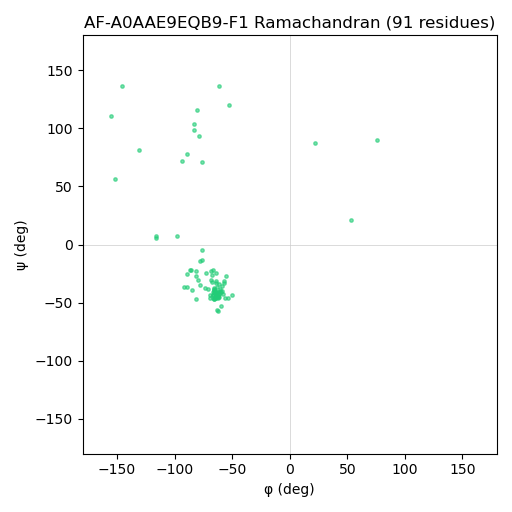04 8.461 1.00 37.91 83 SER A O 1
ATOM 676 N N . PRO A 1 84 ? -34.701 22.748 7.917 1.00 41.97 84 PRO A N 1
ATOM 677 C CA . PRO A 1 84 ? -35.145 24.027 7.401 1.00 41.97 84 PRO A CA 1
ATOM 678 C C . PRO A 1 84 ? -35.301 24.993 8.576 1.00 41.97 84 PRO A C 1
ATOM 680 O O . PR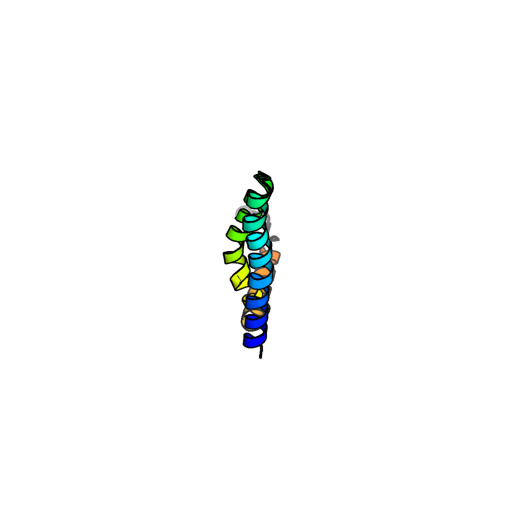O A 1 84 ? -35.785 24.632 9.652 1.00 41.97 84 PRO A O 1
ATOM 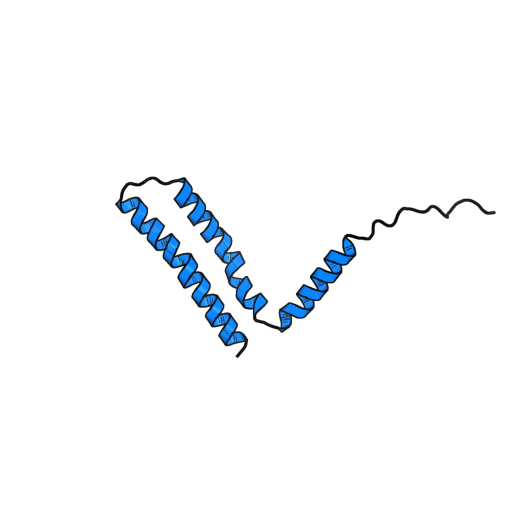683 N N . ASP A 1 85 ? -34.822 26.205 8.345 1.00 48.97 85 ASP A N 1
ATOM 684 C CA . ASP A 1 85 ? -35.114 27.393 9.125 1.00 48.97 85 ASP A CA 1
ATOM 685 C C . ASP A 1 85 ? -36.642 27.554 9.224 1.00 48.97 85 ASP A C 1
ATOM 687 O O . ASP A 1 85 ? -37.329 27.602 8.203 1.00 48.97 85 ASP A O 1
ATOM 691 N N . VAL A 1 86 ? -37.188 27.553 10.442 1.00 45.34 86 VAL A N 1
ATOM 692 C CA . VAL A 1 86 ? -38.567 27.982 10.710 1.00 45.34 86 VAL A CA 1
ATOM 693 C C . VAL A 1 86 ? -38.511 28.954 11.879 1.00 45.34 86 VAL A C 1
ATOM 695 O O . VAL A 1 86 ? -38.692 28.594 13.042 1.00 45.34 86 VAL A O 1
ATOM 698 N N . GLU A 1 87 ? -38.167 30.196 11.550 1.00 50.72 87 GLU A N 1
ATOM 699 C CA . GLU A 1 87 ? -39.072 31.336 11.719 1.00 50.72 87 GLU A CA 1
ATOM 700 C C . GLU A 1 87 ? -40.196 31.111 12.751 1.00 50.72 87 GLU A C 1
ATOM 702 O O . GLU A 1 87 ? -41.307 30.686 12.432 1.00 50.72 87 GLU A O 1
ATOM 707 N N . ARG A 1 88 ? -39.905 31.406 14.023 1.00 46.25 88 ARG A N 1
ATOM 708 C CA . ARG A 1 88 ? -40.930 31.704 15.035 1.00 46.25 88 ARG A CA 1
ATOM 709 C C . ARG A 1 88 ? -40.385 32.636 16.119 1.00 46.25 88 ARG A C 1
ATOM 711 O O . ARG A 1 88 ? -40.407 32.312 17.302 1.00 46.25 88 ARG A O 1
ATOM 718 N N . SER A 1 89 ? -39.891 33.797 15.694 1.00 49.62 89 SER A N 1
ATOM 719 C CA . SER A 1 89 ? -39.553 34.913 16.593 1.00 49.62 89 SER A CA 1
ATOM 720 C C . SER A 1 89 ? -40.401 36.166 16.345 1.00 49.62 89 SER A C 1
ATOM 722 O O . SER A 1 89 ? -40.141 37.195 16.956 1.00 49.62 89 SER A O 1
ATOM 724 N N . VAL A 1 90 ? -41.413 36.124 15.472 1.00 54.59 90 VAL A N 1
ATOM 725 C CA . VAL A 1 90 ? -42.261 37.287 15.163 1.00 54.59 90 VAL A CA 1
ATOM 726 C C . VAL A 1 90 ? -43.681 36.782 14.884 1.00 54.59 90 VAL A C 1
ATOM 728 O O . VAL A 1 90 ? -43.823 35.806 14.158 1.00 54.59 90 VAL A O 1
ATOM 731 N N . ILE A 1 91 ? -44.713 37.451 15.417 1.00 50.66 91 ILE A N 1
ATOM 732 C CA . ILE A 1 91 ? -46.153 37.100 15.347 1.00 50.66 91 ILE A CA 1
ATOM 733 C C . ILE A 1 91 ? -46.481 35.937 16.310 1.00 50.66 91 ILE A C 1
ATOM 735 O O . ILE A 1 91 ? -46.289 34.773 15.983 1.00 50.66 91 ILE A O 1
ATOM 739 N N . VAL A 1 92 ? -46.853 36.142 17.573 1.00 49.22 92 VAL A N 1
ATOM 740 C CA . VAL A 1 92 ? -48.051 36.819 18.111 1.00 49.22 92 VAL A CA 1
ATOM 741 C C . VAL A 1 92 ? -47.649 37.301 19.517 1.00 49.22 92 VAL A C 1
ATOM 743 O O . VAL A 1 92 ? -47.119 36.503 20.287 1.00 49.22 92 VAL A O 1
ATOM 746 N N . GLU A 1 93 ? -47.511 38.608 19.739 1.00 45.03 93 GLU A N 1
ATOM 747 C CA . GLU A 1 93 ? -48.515 39.477 20.395 1.00 45.03 93 GLU A CA 1
ATOM 748 C C . GLU A 1 93 ? -49.001 38.970 21.764 1.00 45.03 93 GLU A C 1
ATOM 750 O O . GLU A 1 93 ? -49.661 37.908 21.820 1.00 45.03 93 GLU A O 1
#

Radius of gyration: 24.32 Å; Cα contacts (8 Å, |Δi|>4): 31; chains: 1; bounding box: 66×54×43 Å

pLDDT: mean 72.87, std 12.94, range [37.91, 89.38]